Protein AF-A0A959XCJ0-F1 (afdb_monomer_lite)

pLDDT: mean 89.03, std 7.49, range [59.47, 96.5]

Sequence (43 aa):
MGRDHRPSYDQQRPDVFTQALGAAKRTLDPALILNPGVLLELR

Radius of gyration: 10.36 Å; chains: 1; bounding box: 17×23×20 Å

Foldseek 3Di:
DFQVCAVVCVVPDDPVVLVVVVVVCCVPPVVCPPRAPTHHPDD

Secondary structure (DSSP, 8-state):
--GGGHHHHHHHS-HHHHHHHHHHHHHH-TT--SSTTSS----

Structure (mmCIF, N/CA/C/O backbone):
data_AF-A0A959XCJ0-F1
#
_entry.id   AF-A0A959XCJ0-F1
#
loop_
_atom_site.group_PDB
_atom_site.id
_atom_site.type_symbol
_atom_site.label_atom_id
_atom_site.label_alt_id
_atom_site.label_comp_id
_atom_site.label_asym_id
_atom_site.label_entity_id
_atom_site.label_seq_id
_atom_site.pdbx_PDB_ins_code
_atom_site.Cartn_x
_atom_site.Cartn_y
_atom_site.Cartn_z
_atom_site.occupancy
_atom_site.B_iso_or_equiv
_atom_site.auth_seq_id
_atom_site.auth_comp_id
_atom_site.auth_asym_id
_atom_site.auth_atom_id
_atom_site.pdbx_PDB_model_num
ATOM 1 N N . MET A 1 1 ? 0.073 9.576 -3.814 1.00 78.25 1 MET A N 1
ATOM 2 C CA . MET A 1 1 ? 1.064 9.195 -2.785 1.00 78.25 1 MET A CA 1
ATOM 3 C C . MET A 1 1 ? 2.245 8.522 -3.465 1.00 78.25 1 MET A C 1
ATOM 5 O O . MET A 1 1 ? 2.022 7.650 -4.294 1.00 78.25 1 MET A O 1
ATOM 9 N N . GLY A 1 2 ? 3.466 8.941 -3.145 1.00 81.69 2 GLY A N 1
ATOM 10 C CA . GLY A 1 2 ? 4.726 8.341 -3.604 1.00 81.69 2 GLY A CA 1
ATOM 11 C C . GLY A 1 2 ? 5.673 8.155 -2.416 1.00 81.69 2 GLY A C 1
ATOM 12 O O . GLY A 1 2 ? 5.288 8.480 -1.294 1.00 81.69 2 GLY A O 1
ATOM 13 N N . ARG A 1 3 ? 6.897 7.660 -2.642 1.00 88.00 3 ARG A N 1
ATOM 14 C CA . ARG A 1 3 ? 7.861 7.375 -1.557 1.00 88.00 3 ARG A CA 1
ATOM 15 C C . ARG A 1 3 ? 8.118 8.588 -0.658 1.00 88.00 3 ARG A C 1
ATOM 17 O O . ARG A 1 3 ? 8.0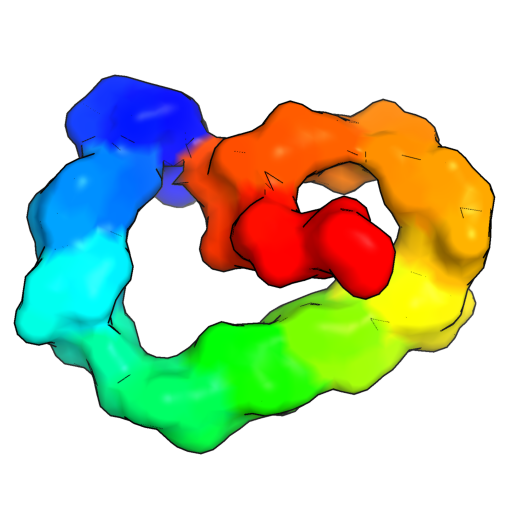65 8.452 0.556 1.00 88.00 3 ARG A O 1
ATOM 24 N N . ASP A 1 4 ? 8.240 9.774 -1.244 1.00 90.12 4 ASP A N 1
ATOM 25 C CA . ASP A 1 4 ? 8.491 11.014 -0.493 1.00 90.12 4 ASP A CA 1
ATOM 26 C C . ASP A 1 4 ? 7.315 11.428 0.403 1.00 90.12 4 ASP A C 1
ATOM 28 O O . ASP A 1 4 ? 7.493 12.067 1.432 1.00 90.12 4 ASP A O 1
ATOM 32 N N . HIS A 1 5 ? 6.094 11.040 0.02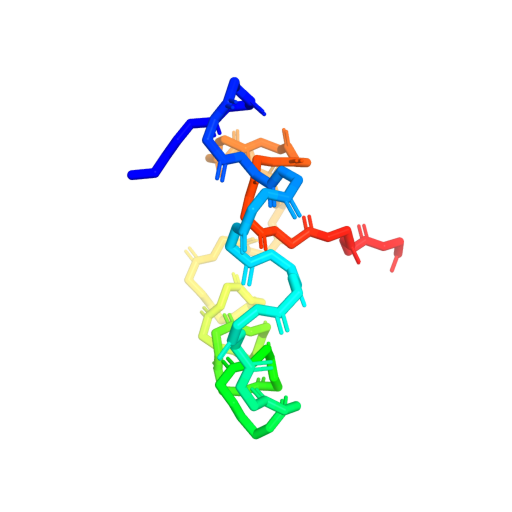7 1.00 88.81 5 HIS A N 1
ATOM 33 C CA . HIS A 1 5 ? 4.875 11.334 0.788 1.00 88.81 5 HIS A CA 1
ATOM 34 C C . HIS A 1 5 ? 4.494 10.205 1.753 1.00 88.81 5 HIS A C 1
ATOM 36 O O . HIS A 1 5 ? 3.516 10.320 2.490 1.00 88.81 5 HIS A O 1
ATOM 42 N N . ARG A 1 6 ? 5.225 9.086 1.739 1.00 87.94 6 ARG A N 1
ATOM 43 C CA . ARG A 1 6 ? 4.886 7.909 2.534 1.00 87.94 6 ARG A CA 1
ATOM 44 C C . ARG A 1 6 ? 5.041 8.121 4.048 1.00 87.94 6 ARG A C 1
ATOM 46 O O . ARG A 1 6 ? 4.120 7.721 4.759 1.00 87.94 6 ARG A O 1
ATOM 53 N N . PRO A 1 7 ? 6.103 8.782 4.555 1.00 90.75 7 PRO A N 1
ATO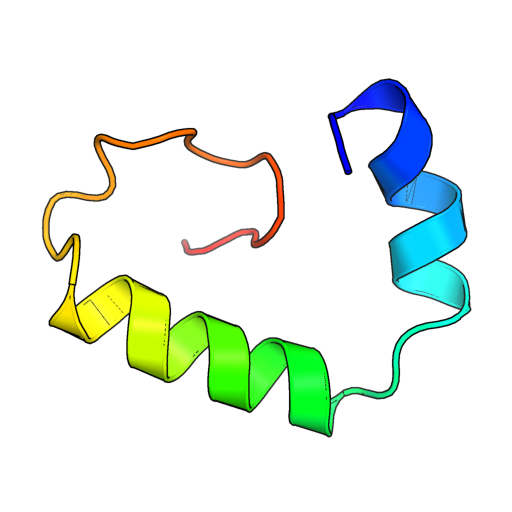M 54 C CA . PRO A 1 7 ? 6.302 8.929 5.997 1.00 90.75 7 PRO A CA 1
ATOM 55 C C . PRO A 1 7 ? 5.170 9.684 6.700 1.00 90.75 7 PRO A C 1
ATOM 57 O O . PRO A 1 7 ? 4.717 9.270 7.762 1.00 90.75 7 PRO A O 1
ATOM 60 N N . SER A 1 8 ? 4.674 10.769 6.100 1.00 90.56 8 SER A N 1
ATOM 61 C CA . SER A 1 8 ? 3.553 11.535 6.654 1.00 90.56 8 SER A CA 1
ATOM 62 C C . SER A 1 8 ? 2.225 10.789 6.523 1.00 90.56 8 SER A C 1
ATOM 64 O O . SER A 1 8 ? 1.396 10.845 7.430 1.00 90.56 8 SER A O 1
ATOM 66 N N . TYR A 1 9 ? 2.032 10.042 5.432 1.00 89.56 9 TYR A N 1
ATOM 67 C CA . TYR A 1 9 ? 0.846 9.209 5.242 1.00 89.56 9 TYR A CA 1
ATOM 68 C C . TYR A 1 9 ? 0.749 8.077 6.274 1.00 89.56 9 TYR A C 1
ATOM 70 O O . TYR A 1 9 ? -0.336 7.824 6.792 1.00 89.56 9 TYR A O 1
ATOM 78 N N . ASP A 1 10 ? 1.864 7.421 6.607 1.00 89.94 10 ASP A N 1
ATOM 79 C CA . ASP A 1 10 ? 1.887 6.357 7.620 1.00 89.94 10 ASP A CA 1
ATOM 80 C C . ASP A 1 10 ? 1.466 6.864 9.009 1.00 89.94 10 ASP A C 1
ATOM 82 O O . ASP A 1 10 ? 0.813 6.134 9.745 1.00 89.94 10 ASP A O 1
ATOM 86 N N . GLN A 1 11 ? 1.771 8.120 9.346 1.00 92.50 11 GLN A N 1
ATOM 87 C CA . GLN A 1 11 ? 1.398 8.723 10.634 1.00 92.50 11 GLN A CA 1
ATOM 88 C C . GLN A 1 11 ? -0.083 9.103 10.726 1.00 92.50 11 GLN A C 1
ATOM 90 O O . GLN A 1 11 ? -0.624 9.220 11.822 1.00 92.50 11 GLN A O 1
ATOM 95 N N . GLN A 1 12 ? -0.728 9.354 9.587 1.00 93.19 12 GLN A N 1
ATOM 96 C CA . GLN A 1 12 ? -2.089 9.892 9.541 1.00 93.19 12 GLN A CA 1
ATOM 97 C C . GLN A 1 12 ? -3.131 8.847 9.159 1.00 93.19 12 GLN A C 1
ATOM 99 O O . GLN A 1 12 ? -4.324 9.072 9.368 1.00 93.19 12 GLN A O 1
ATOM 104 N N . ARG A 1 13 ? -2.724 7.721 8.563 1.00 91.12 13 ARG A N 1
ATOM 105 C CA . ARG A 1 13 ? -3.694 6.730 8.106 1.00 91.12 13 ARG A CA 1
ATOM 106 C C . ARG A 1 13 ? -4.129 5.813 9.254 1.00 91.12 13 ARG A C 1
ATOM 108 O O . ARG A 1 13 ? -3.281 5.250 9.941 1.00 91.12 13 ARG A O 1
ATOM 115 N N . PRO A 1 14 ? -5.437 5.565 9.405 1.00 94.25 14 PRO A N 1
ATOM 116 C CA . PRO A 1 14 ? -5.922 4.508 10.282 1.00 94.25 14 PRO A CA 1
ATOM 117 C C . PRO A 1 14 ? -5.543 3.114 9.763 1.00 94.25 14 PRO A C 1
ATOM 119 O O . PRO A 1 14 ? -5.546 2.865 8.553 1.00 94.25 14 PRO A O 1
ATOM 122 N N . ASP A 1 15 ? -5.321 2.165 10.673 1.00 91.88 15 ASP A N 1
ATOM 123 C CA . ASP A 1 15 ? -4.905 0.794 10.337 1.00 91.88 15 ASP A CA 1
ATOM 124 C C . ASP A 1 15 ? -5.859 0.079 9.374 1.00 91.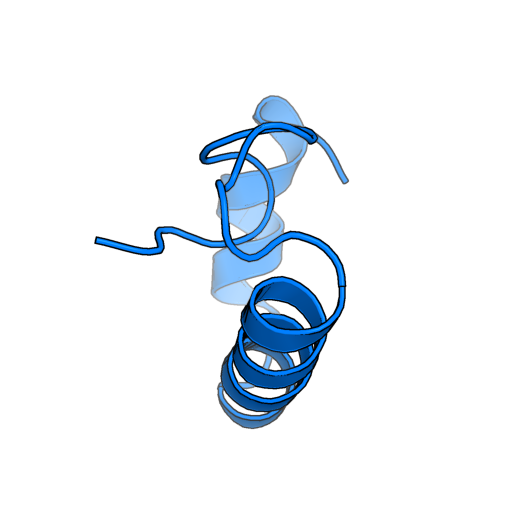88 15 ASP A C 1
ATOM 126 O O . ASP A 1 15 ? -5.415 -0.637 8.472 1.00 91.88 15 ASP A O 1
ATOM 130 N N . VAL A 1 16 ? -7.166 0.319 9.510 1.00 94.94 16 VAL A N 1
ATOM 131 C CA . VAL A 1 16 ? -8.204 -0.295 8.664 1.00 94.94 16 VAL A CA 1
ATOM 132 C C . VAL A 1 16 ? -8.019 0.021 7.178 1.00 94.94 16 VAL A C 1
ATOM 134 O O . VAL A 1 16 ? -8.286 -0.830 6.330 1.00 94.94 16 VAL A O 1
ATOM 137 N N . PHE A 1 17 ? -7.484 1.200 6.842 1.00 92.12 17 PHE A N 1
ATOM 138 C CA . PHE A 1 17 ? -7.187 1.555 5.453 1.00 92.12 17 PHE A CA 1
ATOM 139 C C . PHE A 1 17 ? -6.016 0.741 4.907 1.00 92.12 17 PHE A C 1
ATOM 141 O O . PHE A 1 17 ? -6.080 0.267 3.774 1.00 92.12 17 PHE A O 1
ATOM 148 N N . THR A 1 18 ? -4.974 0.520 5.715 1.00 92.25 18 THR A N 1
ATOM 149 C CA . THR A 1 18 ? -3.845 -0.347 5.341 1.00 92.25 18 THR A CA 1
ATOM 150 C C . THR A 1 18 ? -4.327 -1.756 5.014 1.00 92.25 18 THR A C 1
ATOM 152 O O . THR A 1 18 ? -3.912 -2.334 4.012 1.00 92.25 18 THR A O 1
ATOM 155 N N . GLN A 1 19 ? -5.220 -2.301 5.844 1.00 93.56 19 GLN A N 1
ATOM 156 C CA . GLN A 1 19 ? -5.744 -3.656 5.676 1.00 93.56 19 GLN A CA 1
ATOM 157 C C . GLN A 1 19 ? -6.587 -3.780 4.405 1.00 93.56 19 GLN A C 1
ATOM 159 O O . GLN A 1 19 ? -6.356 -4.685 3.603 1.00 93.56 19 GLN A O 1
ATOM 164 N N . ALA A 1 20 ? -7.513 -2.843 4.183 1.00 95.31 20 ALA A N 1
ATOM 165 C CA . ALA A 1 20 ? -8.358 -2.832 2.993 1.00 95.31 20 ALA A CA 1
ATOM 166 C C . ALA A 1 20 ? -7.527 -2.703 1.706 1.00 95.31 20 ALA A C 1
ATOM 168 O O . ALA A 1 20 ? -7.703 -3.480 0.765 1.00 95.31 20 ALA A O 1
ATOM 169 N N . LEU A 1 21 ? -6.569 -1.770 1.684 1.00 92.38 21 LEU A N 1
ATOM 170 C CA . LEU A 1 21 ? -5.656 -1.601 0.553 1.00 92.38 21 LEU A CA 1
ATOM 171 C C . LEU A 1 21 ? -4.778 -2.840 0.344 1.00 92.38 21 LEU A C 1
ATOM 173 O O . LEU A 1 21 ? -4.546 -3.229 -0.798 1.00 92.38 21 LEU A O 1
ATOM 177 N N . GLY A 1 22 ? -4.318 -3.485 1.420 1.00 92.81 22 GLY A N 1
ATOM 178 C CA . GLY A 1 22 ? -3.555 -4.733 1.361 1.00 92.81 22 GLY A CA 1
ATOM 179 C C . GLY A 1 22 ? -4.335 -5.883 0.739 1.00 92.81 22 GLY A C 1
ATOM 180 O O . GLY A 1 22 ? -3.814 -6.568 -0.141 1.00 92.81 22 GLY A O 1
ATOM 181 N N . ALA A 1 23 ? -5.595 -6.060 1.135 1.00 94.88 23 ALA A N 1
ATOM 182 C CA . ALA A 1 23 ? -6.473 -7.065 0.546 1.00 94.88 23 ALA A CA 1
ATOM 183 C C . ALA A 1 23 ? -6.705 -6.798 -0.948 1.00 94.88 23 ALA A C 1
ATOM 185 O O . ALA A 1 23 ? -6.492 -7.685 -1.773 1.00 94.88 23 ALA A O 1
ATOM 186 N N . ALA A 1 24 ? -7.048 -5.558 -1.311 1.00 95.25 24 ALA A N 1
ATOM 187 C CA . ALA A 1 24 ? -7.222 -5.169 -2.708 1.00 95.25 24 ALA A CA 1
ATOM 188 C C . ALA A 1 24 ? -5.944 -5.399 -3.532 1.00 95.25 24 ALA A C 1
ATOM 190 O O . ALA A 1 24 ? -6.009 -5.932 -4.639 1.00 95.25 24 ALA A O 1
ATOM 191 N N . LYS A 1 25 ? -4.773 -5.057 -2.981 1.00 93.75 25 LYS A N 1
ATOM 192 C CA . LYS A 1 25 ? -3.483 -5.236 -3.651 1.00 93.75 25 LYS A CA 1
ATOM 193 C C . LYS A 1 25 ? -3.180 -6.705 -3.942 1.00 93.75 25 LYS A C 1
ATOM 195 O O . LYS A 1 25 ? -2.755 -7.007 -5.050 1.00 93.75 25 LYS A O 1
ATOM 200 N N . ARG A 1 26 ? -3.440 -7.607 -2.990 1.00 93.31 26 ARG A N 1
ATOM 201 C CA . ARG A 1 26 ? -3.248 -9.057 -3.176 1.00 93.31 26 ARG A CA 1
ATOM 202 C C . ARG A 1 26 ? -4.159 -9.633 -4.259 1.00 93.31 26 ARG A C 1
ATOM 204 O O . ARG A 1 26 ? -3.729 -10.511 -4.996 1.00 93.31 26 ARG A O 1
ATOM 211 N N . THR A 1 27 ? -5.386 -9.129 -4.369 1.00 96.50 27 THR A N 1
ATOM 212 C CA . THR A 1 27 ? -6.338 -9.566 -5.401 1.00 96.50 27 THR A CA 1
ATOM 213 C C . THR A 1 27 ? -5.959 -9.052 -6.787 1.00 96.50 27 THR A C 1
ATOM 215 O O . THR A 1 27 ? -6.025 -9.797 -7.759 1.00 96.50 27 THR A O 1
ATOM 218 N N . LEU A 1 28 ? -5.587 -7.774 -6.891 1.00 95.44 28 LEU A N 1
ATOM 219 C CA . LEU A 1 28 ? -5.399 -7.101 -8.180 1.00 95.44 28 LEU A CA 1
ATOM 220 C C . LEU A 1 28 ? -3.980 -7.232 -8.746 1.00 95.44 28 LEU A C 1
ATOM 222 O O . LEU A 1 28 ? -3.796 -7.120 -9.953 1.00 95.44 28 LEU A O 1
ATOM 226 N N . ASP A 1 29 ? -2.977 -7.438 -7.896 1.00 94.81 29 ASP A N 1
ATOM 227 C CA . ASP A 1 29 ? -1.581 -7.608 -8.299 1.00 94.81 29 ASP A CA 1
ATOM 228 C C . ASP A 1 29 ? -0.905 -8.673 -7.421 1.00 94.81 29 ASP A C 1
ATOM 230 O O . ASP A 1 29 ? -0.084 -8.349 -6.557 1.00 94.81 29 ASP A O 1
ATOM 234 N N . PRO A 1 30 ? -1.265 -9.955 -7.614 1.00 92.44 30 PRO A N 1
ATOM 235 C CA . PRO A 1 30 ? -0.763 -11.055 -6.793 1.00 92.44 30 PRO A CA 1
ATOM 236 C C . PRO A 1 30 ? 0.753 -11.260 -6.924 1.00 92.44 30 PRO A C 1
ATOM 238 O O . PRO A 1 30 ? 1.370 -11.822 -6.025 1.00 92.44 30 PRO A O 1
ATOM 241 N N . ALA A 1 31 ? 1.357 -10.790 -8.020 1.00 93.50 31 ALA A N 1
ATOM 242 C CA . ALA A 1 31 ? 2.800 -10.836 -8.249 1.00 93.50 31 ALA A CA 1
ATOM 243 C C . ALA A 1 31 ? 3.542 -9.582 -7.738 1.00 93.50 31 ALA A C 1
ATOM 245 O O . ALA A 1 31 ? 4.764 -9.515 -7.848 1.00 93.50 31 ALA A O 1
ATOM 246 N N . LEU A 1 32 ? 2.824 -8.598 -7.179 1.00 89.88 32 LEU A N 1
ATOM 247 C CA . LEU A 1 32 ? 3.369 -7.360 -6.607 1.00 89.88 32 LEU A CA 1
ATOM 248 C C . LEU A 1 32 ? 4.245 -6.533 -7.572 1.00 89.88 32 LEU A C 1
ATOM 250 O O . LEU A 1 32 ? 5.173 -5.845 -7.145 1.00 89.88 32 LEU A O 1
ATOM 254 N N . ILE A 1 33 ? 3.939 -6.556 -8.869 1.00 93.75 33 ILE A N 1
ATOM 255 C CA . ILE A 1 33 ? 4.729 -5.879 -9.910 1.00 93.75 33 ILE A CA 1
ATOM 256 C C . ILE A 1 33 ? 4.472 -4.366 -9.917 1.00 93.75 33 ILE A C 1
ATOM 258 O O . ILE A 1 33 ? 5.369 -3.558 -10.164 1.00 93.75 33 ILE A O 1
ATOM 262 N N . LEU A 1 34 ? 3.237 -3.951 -9.649 1.00 91.19 34 LEU A N 1
ATOM 263 C CA . LEU A 1 34 ? 2.814 -2.564 -9.778 1.00 91.19 34 LEU A CA 1
ATOM 264 C C . LEU A 1 34 ? 3.191 -1.76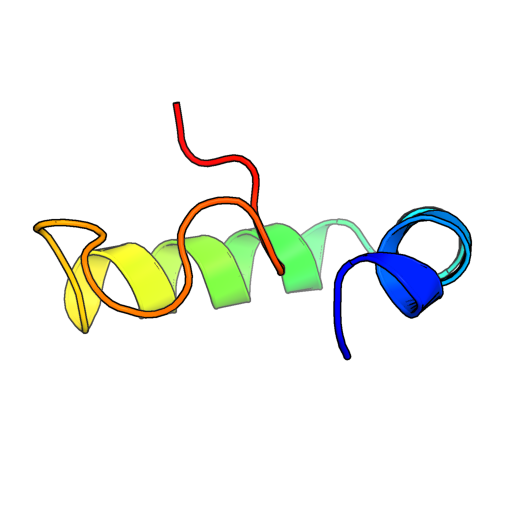4 -8.527 1.00 91.19 34 LEU A C 1
ATOM 266 O O . LEU A 1 34 ? 2.502 -1.813 -7.507 1.00 91.19 34 LEU A O 1
ATOM 270 N N . ASN A 1 35 ? 4.240 -0.950 -8.633 1.00 89.06 35 ASN A N 1
ATOM 271 C CA . ASN A 1 35 ? 4.694 -0.025 -7.586 1.00 89.06 35 ASN A CA 1
ATOM 272 C C . ASN A 1 35 ? 5.049 -0.716 -6.248 1.00 89.06 35 ASN A C 1
ATOM 274 O O . ASN A 1 35 ? 4.451 -0.397 -5.210 1.00 89.06 35 ASN A O 1
ATOM 278 N N . PRO A 1 36 ? 6.032 -1.637 -6.242 1.00 87.75 36 PRO A N 1
ATOM 279 C CA . PRO A 1 36 ? 6.446 -2.346 -5.035 1.00 87.75 36 PRO A CA 1
ATOM 280 C C . PRO A 1 36 ? 6.963 -1.377 -3.959 1.00 87.75 36 PRO A C 1
ATOM 282 O O . PRO A 1 36 ? 7.719 -0.437 -4.241 1.00 87.75 36 PRO A O 1
ATOM 285 N N . GLY A 1 37 ? 6.521 -1.599 -2.717 1.00 84.81 37 GLY A N 1
ATOM 286 C CA . GLY A 1 37 ? 6.954 -0.859 -1.524 1.00 84.81 37 GLY A CA 1
ATOM 287 C C . GLY A 1 37 ? 6.468 0.592 -1.419 1.00 84.81 37 GLY A C 1
ATOM 288 O O . GLY A 1 37 ? 6.840 1.298 -0.490 1.00 84.81 37 GLY A O 1
ATOM 289 N N . VAL A 1 38 ? 5.645 1.098 -2.347 1.00 87.31 38 VAL A N 1
ATOM 290 C CA . VAL A 1 38 ? 5.252 2.522 -2.320 1.00 87.31 38 VAL A CA 1
ATOM 291 C C . VAL A 1 38 ? 4.200 2.807 -1.251 1.00 87.31 38 VAL A C 1
ATOM 293 O O . VAL A 1 38 ? 4.406 3.665 -0.397 1.00 87.31 38 VAL A O 1
ATOM 296 N N . LEU A 1 39 ? 3.063 2.109 -1.290 1.00 79.31 39 LEU A N 1
ATOM 297 C CA . LEU A 1 39 ? 1.919 2.366 -0.399 1.00 79.31 39 LEU A CA 1
ATOM 298 C C . LEU A 1 39 ? 1.728 1.317 0.692 1.00 79.31 39 LEU A C 1
ATOM 300 O O . LEU A 1 39 ? 1.121 1.611 1.717 1.00 79.31 39 LEU A O 1
ATOM 304 N N . LEU A 1 40 ? 2.274 0.122 0.495 1.00 82.19 40 LEU A N 1
ATOM 305 C CA . LEU A 1 40 ? 2.199 -0.975 1.443 1.00 82.19 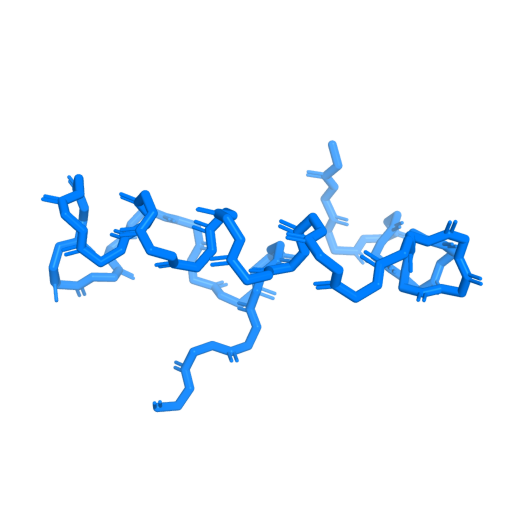40 LEU A CA 1
ATOM 306 C C . LEU A 1 40 ? 3.542 -1.698 1.455 1.00 82.19 40 LEU A C 1
ATOM 308 O O . LEU A 1 40 ? 4.129 -1.923 0.397 1.00 82.19 40 LEU A O 1
ATOM 312 N N . GLU A 1 41 ? 3.998 -2.060 2.648 1.00 74.00 41 GLU A N 1
ATOM 313 C CA . GLU A 1 41 ? 5.062 -3.047 2.821 1.00 74.00 41 GLU A CA 1
ATOM 314 C C . GLU A 1 41 ? 4.378 -4.409 2.901 1.00 74.00 41 GLU A C 1
ATOM 316 O O . GLU A 1 41 ? 3.848 -4.796 3.941 1.00 74.00 41 GLU A O 1
ATOM 321 N N . LEU A 1 42 ? 4.292 -5.092 1.762 1.00 67.62 42 LEU A N 1
ATOM 322 C CA . LEU A 1 42 ? 3.815 -6.467 1.693 1.00 67.62 42 LEU A CA 1
ATOM 323 C C . LEU A 1 42 ? 5.063 -7.348 1.643 1.00 67.62 42 LEU A C 1
ATOM 325 O O . LEU A 1 42 ? 5.658 -7.498 0.579 1.00 67.62 42 LEU A O 1
ATOM 329 N N . ARG A 1 43 ? 5.495 -7.838 2.809 1.00 59.47 43 ARG A N 1
ATOM 330 C CA . ARG A 1 43 ? 6.396 -8.995 2.874 1.00 59.47 43 ARG A CA 1
ATOM 331 C C . ARG A 1 43 ? 5.623 -10.272 2.588 1.00 59.47 43 ARG A C 1
ATOM 333 O O . ARG A 1 43 ? 4.437 -10.337 2.995 1.00 59.47 43 ARG A O 1
#